Protein AF-A0A3N5JWX9-F1 (afdb_monomer_lite)

pLDDT: mean 97.96, std 2.12, range [81.0, 98.81]

Secondary structure (DSSP, 8-state):
---EEEEEEESS-TTTHHHHHHHHTTT-SEEEEEES--SSTHHHHHHHTT-EEEE---S-HHHHHHHHHHT--SSEE-

Sequence (78 aa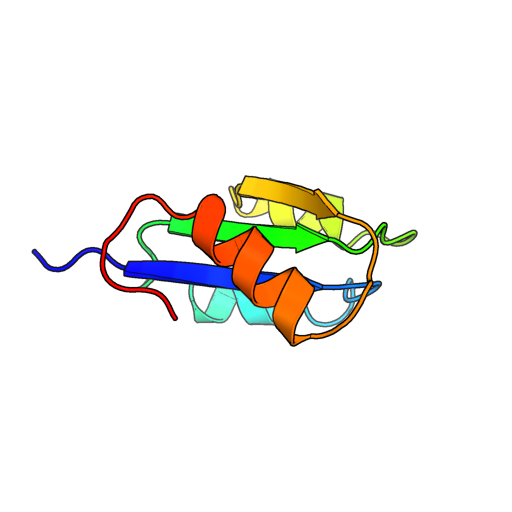):
MIQLSVAIITYNEERNIARCLDSIKDVADEIVVVDSYSSDKTVDLCHSYGAKVFQHKFEGHIEQKNYALTNTAFHYVL

Foldseek 3Di:
DAAEEEEEEDEQPPVCLLVVLVVCLVPHPAYEYEYQPHPDCNVVSCVVSVHHYDYDHPPDPVVRVVVSVVVDDHPHYD

Structure (mmCIF, N/CA/C/O backbone):
data_AF-A0A3N5JWX9-F1
#
_entry.id   AF-A0A3N5JWX9-F1
#
loop_
_atom_site.group_PDB
_atom_site.id
_atom_site.type_symbol
_atom_site.label_atom_id
_atom_site.label_alt_id
_atom_site.label_comp_id
_atom_site.label_asym_id
_atom_site.label_entity_id
_atom_site.label_seq_id
_atom_sit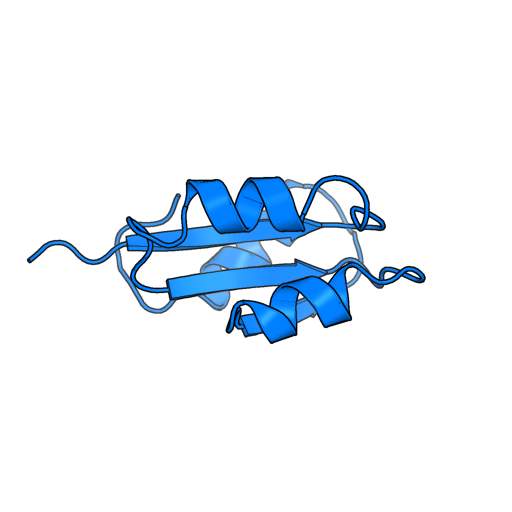e.pdbx_PDB_ins_code
_atom_site.Cartn_x
_atom_site.Cartn_y
_atom_site.Cartn_z
_atom_site.occupancy
_atom_site.B_iso_or_equiv
_atom_site.auth_seq_id
_atom_site.auth_comp_id
_atom_site.auth_asym_id
_atom_site.auth_atom_id
_atom_site.pdbx_PDB_model_num
ATOM 1 N N . MET A 1 1 ? -13.001 9.046 20.051 1.00 81.00 1 MET A N 1
ATOM 2 C CA . MET A 1 1 ? -12.230 7.829 19.722 1.00 81.00 1 MET A CA 1
ATOM 3 C C . MET A 1 1 ? -11.051 8.274 18.876 1.00 81.00 1 MET A C 1
ATOM 5 O O . MET A 1 1 ? -11.240 9.198 18.093 1.00 81.00 1 MET A O 1
ATOM 9 N N . ILE A 1 2 ? -9.853 7.733 19.095 1.00 93.00 2 ILE A N 1
ATOM 10 C CA . ILE A 1 2 ? -8.690 8.038 18.248 1.00 93.00 2 ILE A CA 1
ATOM 11 C C . ILE A 1 2 ? -8.868 7.256 16.947 1.00 93.00 2 ILE A C 1
ATOM 13 O O . ILE A 1 2 ? -9.157 6.069 17.033 1.00 93.00 2 ILE A O 1
ATOM 17 N N . GLN A 1 3 ? -8.733 7.923 15.798 1.00 97.88 3 GLN A N 1
ATOM 18 C CA . GLN A 1 3 ? -8.790 7.279 14.484 1.00 97.88 3 GLN A CA 1
ATOM 19 C C . GLN A 1 3 ? -7.384 7.109 13.914 1.00 97.88 3 GLN A C 1
ATOM 21 O O . GLN A 1 3 ? -6.572 8.038 14.013 1.00 97.88 3 GLN A O 1
ATOM 26 N N . LEU A 1 4 ? -7.115 5.947 13.326 1.00 98.31 4 LEU A N 1
ATOM 27 C CA . LEU A 1 4 ? -5.812 5.567 12.793 1.00 98.31 4 LEU A CA 1
ATOM 28 C C . LEU A 1 4 ? -5.885 5.292 11.289 1.00 98.31 4 LEU A C 1
ATOM 30 O O . LEU A 1 4 ? -6.630 4.419 10.845 1.00 98.31 4 LEU A O 1
ATOM 34 N N . SER A 1 5 ? -5.050 5.995 10.522 1.00 98.56 5 SER A N 1
ATOM 35 C CA . SER A 1 5 ? -4.733 5.606 9.143 1.00 98.56 5 SER A CA 1
ATOM 36 C C . SER A 1 5 ? -3.488 4.725 9.152 1.00 98.56 5 SER A C 1
ATOM 38 O O . SER A 1 5 ? -2.526 5.033 9.854 1.00 98.56 5 SER A O 1
ATOM 40 N N . VAL A 1 6 ? -3.468 3.661 8.357 1.00 98.62 6 VAL A N 1
ATOM 41 C CA . VAL A 1 6 ? -2.258 2.870 8.103 1.00 98.62 6 VAL A CA 1
ATOM 42 C C . VAL A 1 6 ? -1.816 3.096 6.666 1.00 98.62 6 VAL A C 1
ATOM 44 O O . VAL A 1 6 ? -2.595 2.879 5.735 1.00 98.62 6 VAL A O 1
ATOM 47 N N . ALA A 1 7 ? -0.573 3.537 6.489 1.00 98.56 7 ALA A N 1
ATOM 48 C CA . ALA A 1 7 ? 0.013 3.845 5.193 1.00 98.56 7 ALA A CA 1
ATOM 49 C C . ALA A 1 7 ? 1.039 2.775 4.793 1.00 98.56 7 ALA A C 1
ATOM 51 O O . ALA A 1 7 ? 2.082 2.604 5.422 1.00 98.56 7 ALA A O 1
ATOM 52 N N . ILE A 1 8 ? 0.771 2.067 3.699 1.00 98.69 8 ILE A N 1
ATOM 53 C CA . ILE A 1 8 ? 1.631 1.005 3.173 1.00 98.69 8 ILE A CA 1
ATOM 54 C C . ILE A 1 8 ? 2.200 1.455 1.831 1.00 98.69 8 ILE A C 1
ATOM 56 O O . ILE A 1 8 ? 1.459 1.824 0.928 1.00 98.69 8 ILE A O 1
ATOM 60 N N . ILE A 1 9 ? 3.519 1.380 1.669 1.00 98.62 9 ILE A N 1
ATOM 61 C CA . ILE A 1 9 ? 4.168 1.485 0.355 1.00 98.62 9 ILE A CA 1
ATOM 62 C C . ILE A 1 9 ? 4.506 0.071 -0.120 1.00 98.62 9 ILE A C 1
ATOM 64 O O . ILE A 1 9 ? 4.943 -0.751 0.687 1.00 98.62 9 ILE A O 1
ATOM 68 N N . THR A 1 10 ? 4.290 -0.247 -1.394 1.00 98.62 10 THR A N 1
ATOM 69 C CA . THR A 1 10 ? 4.456 -1.626 -1.874 1.00 98.62 10 THR A CA 1
ATOM 70 C C . THR A 1 10 ? 4.926 -1.724 -3.328 1.00 98.62 10 THR A C 1
ATOM 72 O O . THR A 1 10 ? 4.835 -0.758 -4.092 1.00 98.62 10 THR A O 1
ATOM 75 N N . TYR A 1 11 ? 5.488 -2.886 -3.672 1.00 98.75 11 TYR A N 1
ATOM 76 C CA . TYR A 1 11 ? 5.882 -3.295 -5.020 1.00 98.75 11 TYR A CA 1
ATOM 77 C C . TYR A 1 11 ? 6.085 -4.818 -5.071 1.00 98.75 11 TYR A C 1
ATOM 79 O O . TYR A 1 11 ? 7.018 -5.328 -4.454 1.00 98.75 11 TYR A O 1
ATOM 87 N N . ASN A 1 12 ? 5.254 -5.527 -5.832 1.00 98.75 12 ASN A N 1
ATOM 88 C CA . ASN A 1 12 ? 5.297 -6.978 -6.034 1.00 98.75 12 ASN A CA 1
ATOM 89 C C . ASN A 1 12 ? 5.336 -7.802 -4.730 1.00 98.75 12 ASN A C 1
ATOM 91 O O . ASN A 1 12 ? 6.221 -8.633 -4.511 1.00 98.75 12 ASN A O 1
ATOM 95 N N . GLU A 1 13 ? 4.373 -7.550 -3.848 1.00 98.69 13 GLU A N 1
ATOM 96 C CA . GLU A 1 13 ? 4.231 -8.176 -2.535 1.00 98.69 13 GLU A CA 1
ATOM 97 C C . GLU A 1 13 ? 3.054 -9.163 -2.448 1.00 98.69 13 GLU A C 1
ATOM 99 O O . GLU A 1 13 ? 2.541 -9.413 -1.355 1.00 98.69 13 GLU A O 1
ATOM 104 N N . GLU A 1 14 ? 2.630 -9.800 -3.550 1.00 98.69 14 GLU A N 1
ATOM 105 C CA . GLU A 1 14 ? 1.462 -10.703 -3.544 1.00 98.69 14 GLU A CA 1
ATOM 106 C C . GLU A 1 14 ? 1.574 -11.842 -2.511 1.00 98.69 14 GLU A C 1
ATOM 108 O O . GLU A 1 14 ? 0.573 -12.354 -2.009 1.00 98.69 14 GLU A O 1
ATOM 113 N N . ARG A 1 15 ? 2.807 -12.222 -2.151 1.00 98.50 15 ARG A N 1
ATOM 114 C CA . ARG A 1 15 ? 3.105 -13.287 -1.183 1.00 98.50 15 ARG A CA 1
ATOM 115 C C . ARG A 1 15 ? 2.955 -12.857 0.276 1.00 98.50 15 ARG A C 1
ATOM 117 O O . ARG A 1 15 ? 2.821 -13.723 1.140 1.00 98.50 15 ARG A O 1
ATOM 124 N N . ASN A 1 16 ? 3.011 -11.557 0.569 1.00 98.50 16 ASN A N 1
ATOM 125 C CA . ASN A 1 16 ? 3.038 -11.039 1.940 1.00 98.50 16 ASN A CA 1
ATOM 126 C C . ASN A 1 16 ? 1.903 -10.059 2.243 1.00 98.50 16 ASN A C 1
ATOM 128 O O . ASN A 1 16 ? 1.484 -9.975 3.400 1.00 98.50 16 ASN A O 1
ATOM 132 N N . ILE A 1 17 ? 1.404 -9.335 1.237 1.00 98.62 17 ILE A N 1
ATOM 133 C CA . ILE A 1 17 ? 0.496 -8.204 1.433 1.00 98.62 17 ILE A CA 1
ATOM 134 C C . ILE A 1 17 ? -0.802 -8.616 2.132 1.00 98.62 17 ILE A C 1
ATOM 136 O O . ILE A 1 17 ? -1.220 -7.946 3.070 1.00 98.62 17 ILE A O 1
ATOM 140 N N . ALA A 1 18 ? -1.368 -9.777 1.791 1.00 98.31 18 ALA A N 1
ATOM 141 C CA . ALA A 1 18 ? -2.577 -10.294 2.436 1.00 98.31 18 ALA A CA 1
ATOM 142 C C . ALA A 1 18 ? -2.377 -10.522 3.945 1.00 98.31 18 ALA A C 1
ATOM 144 O O . ALA A 1 18 ? -3.174 -10.059 4.755 1.00 98.31 18 ALA A O 1
ATOM 145 N N . ARG A 1 19 ? -1.255 -11.144 4.345 1.00 98.38 19 ARG A N 1
ATOM 146 C CA . ARG A 1 19 ? -0.921 -11.357 5.766 1.00 98.38 19 ARG A CA 1
ATOM 147 C C . ARG A 1 19 ? -0.705 -10.034 6.504 1.00 98.38 19 ARG A C 1
ATOM 149 O O . ARG A 1 19 ? -1.071 -9.924 7.669 1.00 98.38 19 ARG A O 1
ATOM 156 N N . CYS A 1 20 ? -0.098 -9.046 5.844 1.00 98.25 20 CYS A N 1
ATOM 157 C CA . CYS A 1 20 ? 0.074 -7.708 6.407 1.00 98.25 20 CYS A CA 1
ATOM 158 C C . CYS A 1 20 ? -1.286 -7.043 6.658 1.00 98.25 20 CYS A C 1
ATOM 160 O O . CYS A 1 20 ? -1.553 -6.634 7.786 1.00 98.25 20 CYS A O 1
ATOM 162 N N . LEU A 1 21 ? -2.165 -7.024 5.654 1.00 98.38 21 LEU A N 1
ATOM 163 C CA . LEU A 1 21 ? -3.504 -6.438 5.748 1.00 98.38 21 LEU A CA 1
ATOM 164 C C . LEU A 1 21 ? -4.364 -7.143 6.807 1.00 98.38 21 LEU A C 1
ATOM 166 O O . LEU A 1 21 ? -5.003 -6.479 7.621 1.00 98.38 21 LEU A O 1
ATOM 170 N N . ASP A 1 22 ? -4.309 -8.477 6.878 1.00 98.31 22 ASP A N 1
ATOM 171 C CA . ASP A 1 22 ? -5.001 -9.245 7.919 1.00 98.31 22 ASP A CA 1
ATOM 172 C C . ASP A 1 22 ? -4.555 -8.883 9.337 1.00 98.31 22 ASP A C 1
ATOM 174 O O . ASP A 1 22 ? -5.370 -8.918 10.254 1.00 98.31 22 ASP A O 1
ATOM 178 N N . SER A 1 23 ? -3.283 -8.525 9.532 1.00 98.00 23 SER A N 1
ATOM 179 C CA . SER A 1 23 ? -2.763 -8.185 10.861 1.00 98.00 23 SER A CA 1
ATOM 180 C C . SER A 1 23 ? -3.190 -6.806 11.370 1.00 98.00 23 SER A C 1
ATOM 182 O O . SER A 1 23 ? -3.112 -6.561 12.571 1.00 98.00 23 SER A O 1
ATOM 184 N N . ILE A 1 24 ? -3.635 -5.912 10.478 1.00 96.88 24 ILE A N 1
ATOM 185 C CA . ILE A 1 24 ? -3.974 -4.520 10.816 1.00 96.88 24 ILE A CA 1
ATOM 186 C C . ILE A 1 24 ? -5.467 -4.197 10.687 1.00 96.88 24 ILE A C 1
ATOM 188 O O . ILE A 1 24 ? -5.899 -3.170 11.205 1.00 96.88 24 ILE A O 1
ATOM 192 N N . LYS A 1 25 ? -6.261 -5.047 10.020 1.00 95.75 25 LYS A N 1
ATOM 193 C CA . LYS A 1 25 ? -7.666 -4.758 9.674 1.00 95.75 25 LYS A CA 1
ATOM 194 C C . LYS A 1 25 ? -8.579 -4.455 10.868 1.00 95.75 25 LYS A C 1
ATOM 196 O O . LYS A 1 25 ? -9.552 -3.733 10.702 1.00 95.75 25 LYS A O 1
ATOM 201 N N . ASP A 1 26 ? -8.269 -4.991 12.049 1.00 95.94 26 ASP A N 1
ATOM 202 C CA . ASP A 1 26 ? -9.080 -4.800 13.260 1.00 95.94 26 ASP A CA 1
ATOM 203 C C . ASP A 1 26 ? -8.676 -3.544 14.059 1.00 95.94 26 ASP A C 1
ATOM 205 O O . ASP A 1 26 ? -9.307 -3.216 15.063 1.00 95.94 26 ASP A O 1
ATOM 209 N N . VAL A 1 27 ? -7.605 -2.855 13.645 1.00 96.38 27 VAL A N 1
ATOM 210 C CA . VAL A 1 27 ? -7.048 -1.675 14.334 1.00 96.38 27 VAL A CA 1
ATOM 211 C C . VAL A 1 27 ? -7.054 -0.433 13.440 1.00 96.38 27 VAL A C 1
ATOM 213 O O . VAL A 1 27 ? -7.155 0.681 13.945 1.00 96.38 27 VAL A O 1
ATOM 216 N N . ALA A 1 28 ? -6.928 -0.606 12.124 1.00 97.75 28 ALA A N 1
ATOM 217 C CA . ALA A 1 28 ? -6.943 0.487 11.163 1.00 97.75 28 ALA A CA 1
ATOM 218 C C . ALA A 1 28 ? -8.379 0.944 10.865 1.00 97.75 28 ALA A C 1
ATOM 220 O O . ALA A 1 28 ? -9.204 0.150 10.418 1.00 97.75 28 ALA A O 1
ATOM 221 N N . ASP A 1 29 ? -8.657 2.237 11.031 1.00 98.12 29 ASP A N 1
ATOM 222 C CA . ASP A 1 29 ? -9.901 2.849 10.545 1.00 98.12 29 ASP A CA 1
ATOM 223 C C . ASP A 1 29 ? -9.826 3.150 9.036 1.00 98.12 29 ASP A C 1
ATOM 225 O O . ASP A 1 29 ? -10.844 3.252 8.352 1.00 98.12 29 ASP A O 1
ATOM 229 N N . GLU A 1 30 ? -8.609 3.312 8.510 1.00 98.12 30 GLU A N 1
ATOM 230 C CA . GLU A 1 30 ? -8.319 3.533 7.096 1.00 98.12 30 GLU A CA 1
ATOM 231 C C . GLU A 1 30 ? -7.017 2.829 6.702 1.00 98.12 30 GLU A C 1
ATOM 233 O O . GLU A 1 30 ? -6.020 2.899 7.419 1.00 98.12 30 GLU A O 1
ATOM 238 N N . ILE A 1 31 ? -7.006 2.201 5.524 1.00 98.69 31 ILE A N 1
ATOM 239 C CA . ILE A 1 31 ? -5.798 1.632 4.921 1.00 98.69 31 ILE A CA 1
ATOM 240 C C . ILE A 1 31 ? -5.539 2.343 3.592 1.00 98.69 31 ILE A C 1
ATOM 242 O O . ILE A 1 31 ? -6.360 2.278 2.671 1.00 98.69 31 ILE A O 1
ATOM 246 N N . VAL A 1 32 ? -4.383 2.996 3.492 1.00 98.75 32 VAL A N 1
ATOM 247 C CA . VAL A 1 32 ? -3.866 3.634 2.278 1.00 98.75 32 VAL A CA 1
ATOM 248 C C . VAL A 1 32 ? -2.686 2.820 1.770 1.00 98.75 32 VAL A C 1
ATOM 250 O O . VAL A 1 32 ? -1.735 2.565 2.504 1.00 98.75 32 VAL A O 1
ATOM 253 N N . VAL A 1 33 ? -2.728 2.432 0.500 1.00 98.81 33 VAL A N 1
ATOM 254 C CA . VAL A 1 33 ? -1.642 1.718 -0.172 1.00 98.81 33 VAL A CA 1
ATOM 255 C C . VAL A 1 33 ? -1.123 2.575 -1.316 1.00 98.81 33 VAL A C 1
ATOM 257 O O . VAL A 1 33 ? -1.889 2.981 -2.185 1.00 98.81 33 VAL A O 1
ATOM 260 N N . VAL A 1 34 ? 0.183 2.817 -1.342 1.00 98.81 34 VAL A N 1
ATOM 261 C CA . VAL A 1 34 ? 0.889 3.417 -2.475 1.00 98.81 34 VAL A CA 1
ATOM 262 C C . VAL A 1 34 ? 1.688 2.328 -3.173 1.00 98.81 34 VAL A C 1
ATOM 264 O O . VAL A 1 34 ? 2.692 1.832 -2.658 1.00 98.81 34 VAL A O 1
ATOM 267 N N . ASP A 1 35 ? 1.216 1.943 -4.348 1.00 98.81 35 ASP A N 1
ATOM 268 C CA . ASP A 1 35 ? 1.808 0.910 -5.180 1.00 98.81 35 ASP A CA 1
ATOM 269 C C . ASP A 1 35 ? 2.789 1.509 -6.195 1.00 98.81 35 ASP A C 1
ATOM 271 O O . ASP A 1 35 ? 2.476 2.470 -6.904 1.00 98.81 35 ASP A O 1
ATOM 275 N N . SER A 1 36 ? 3.973 0.908 -6.302 1.00 98.69 36 SER A N 1
ATOM 276 C CA . SER A 1 36 ? 5.008 1.326 -7.255 1.00 98.69 36 SER A CA 1
ATOM 277 C C . SER A 1 36 ? 4.881 0.627 -8.610 1.00 98.69 36 SER A C 1
ATOM 279 O O . SER A 1 36 ? 5.891 0.260 -9.209 1.00 98.69 36 SER A O 1
ATOM 281 N N . TYR A 1 37 ? 3.646 0.464 -9.093 1.00 98.62 37 TYR A N 1
ATOM 282 C CA . TYR A 1 37 ? 3.291 -0.270 -10.310 1.00 98.62 37 TYR A CA 1
ATOM 283 C C . TYR A 1 37 ? 3.654 -1.756 -10.235 1.00 98.62 37 TYR A C 1
ATOM 285 O O . TYR A 1 37 ? 4.407 -2.267 -11.068 1.00 98.62 37 TYR A O 1
ATOM 293 N N . SER A 1 38 ? 3.114 -2.451 -9.232 1.00 98.75 38 SER A N 1
ATOM 294 C CA . SER A 1 38 ? 3.211 -3.909 -9.155 1.00 98.75 38 SER A CA 1
ATOM 295 C C . SER A 1 38 ? 2.663 -4.560 -10.427 1.00 98.75 38 SER A C 1
ATOM 297 O O . SER A 1 38 ? 1.657 -4.124 -10.990 1.00 98.75 38 SER A O 1
ATOM 299 N N . SER A 1 39 ? 3.328 -5.619 -10.881 1.00 98.62 39 SER A N 1
ATOM 300 C CA . SER A 1 39 ? 2.928 -6.433 -12.035 1.00 98.62 39 SER A CA 1
ATOM 301 C C . SER A 1 39 ? 2.320 -7.779 -11.637 1.00 98.62 39 SER A C 1
ATOM 303 O O . SER A 1 39 ? 1.935 -8.567 -12.503 1.00 98.62 39 SER A O 1
ATOM 305 N N . ASP A 1 40 ? 2.255 -8.046 -10.336 1.00 98.75 40 ASP A N 1
ATOM 306 C CA . ASP A 1 40 ? 1.655 -9.228 -9.735 1.00 98.75 40 ASP A CA 1
ATOM 307 C C . ASP A 1 40 ? 0.273 -8.906 -9.127 1.00 98.75 40 ASP A C 1
ATOM 309 O O . ASP A 1 40 ? -0.311 -7.850 -9.380 1.00 98.75 40 ASP A O 1
ATOM 313 N N . LYS A 1 41 ? -0.278 -9.811 -8.310 1.00 98.62 41 LYS A N 1
ATOM 314 C CA . LYS A 1 41 ? -1.619 -9.635 -7.722 1.00 98.62 41 LYS A CA 1
ATOM 315 C C . LYS A 1 41 ? -1.678 -8.684 -6.521 1.00 98.62 41 LYS A C 1
ATOM 317 O O . LYS A 1 41 ? -2.710 -8.630 -5.854 1.00 98.62 41 LYS A O 1
ATOM 322 N N . T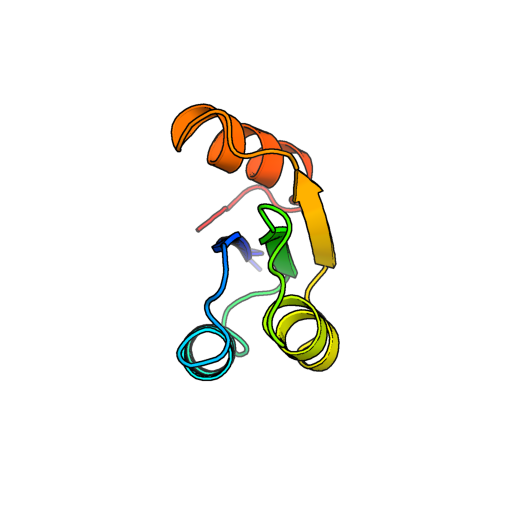HR A 1 42 ? -0.611 -7.947 -6.208 1.00 98.81 42 THR A N 1
ATOM 323 C CA . THR A 1 42 ? -0.551 -7.083 -5.014 1.00 98.81 42 THR A CA 1
ATOM 324 C C . THR A 1 42 ? -1.710 -6.092 -4.955 1.00 98.81 42 THR A C 1
ATOM 326 O O . THR A 1 42 ? -2.388 -6.001 -3.934 1.00 98.81 42 THR A O 1
ATOM 329 N N . VAL A 1 43 ? -1.974 -5.381 -6.056 1.00 98.75 43 VAL A N 1
ATOM 330 C CA . VAL A 1 43 ? -3.026 -4.352 -6.122 1.00 98.75 43 VAL A CA 1
ATOM 331 C C . VAL A 1 43 ? -4.420 -4.962 -5.968 1.00 98.75 43 VAL A C 1
ATOM 333 O O . VAL A 1 43 ? -5.224 -4.461 -5.180 1.00 98.75 43 VAL A O 1
ATOM 336 N N . ASP A 1 44 ? -4.686 -6.076 -6.652 1.00 98.75 44 ASP A N 1
ATOM 337 C CA . ASP A 1 44 ? -5.965 -6.791 -6.563 1.00 98.75 44 ASP A CA 1
ATOM 338 C C . ASP A 1 44 ? -6.244 -7.261 -5.129 1.00 98.75 44 ASP A C 1
ATOM 340 O O . ASP A 1 44 ? -7.358 -7.113 -4.618 1.00 98.75 44 ASP A O 1
ATOM 344 N N . LEU A 1 45 ? -5.216 -7.785 -4.451 1.00 98.62 45 LEU A N 1
ATOM 345 C CA . LEU A 1 45 ? -5.312 -8.180 -3.050 1.00 98.62 45 LEU A CA 1
ATOM 346 C C . LEU A 1 45 ? -5.622 -6.969 -2.168 1.00 98.62 45 LEU A C 1
ATOM 348 O O . LEU A 1 45 ? -6.587 -7.025 -1.413 1.00 98.62 45 LEU A O 1
ATOM 352 N N . CYS A 1 46 ? -4.902 -5.854 -2.302 1.00 98.62 46 CYS A N 1
ATOM 353 C CA . CYS A 1 46 ? -5.188 -4.632 -1.542 1.00 98.62 46 CYS A CA 1
ATOM 354 C C . CYS A 1 46 ? -6.641 -4.157 -1.711 1.00 98.62 46 CYS A C 1
ATOM 356 O O . CYS A 1 46 ? -7.315 -3.865 -0.720 1.00 98.62 46 CYS A O 1
ATOM 358 N N . HIS A 1 47 ? -7.156 -4.141 -2.944 1.00 98.56 47 HIS A N 1
ATOM 359 C CA . HIS A 1 47 ? -8.549 -3.778 -3.208 1.00 98.56 47 HIS A CA 1
ATOM 360 C C . HIS A 1 47 ? -9.548 -4.737 -2.554 1.00 98.56 47 HIS A C 1
ATOM 362 O O . HIS A 1 47 ? -10.556 -4.282 -2.013 1.00 98.56 47 HIS A O 1
ATOM 368 N N . SER A 1 48 ? -9.269 -6.045 -2.540 1.00 98.19 48 SER A N 1
ATOM 369 C CA . SER A 1 48 ? -10.147 -7.031 -1.892 1.00 98.19 48 SER A CA 1
ATOM 370 C C . SER A 1 48 ? -10.280 -6.845 -0.374 1.00 98.19 48 SER A C 1
ATOM 372 O O . SER A 1 48 ? -11.295 -7.235 0.199 1.00 98.19 48 SER A O 1
ATOM 374 N N . TYR A 1 49 ? -9.304 -6.192 0.266 1.00 97.69 49 TYR A N 1
ATOM 375 C CA . TYR A 1 49 ? -9.336 -5.822 1.687 1.00 97.69 49 TYR A CA 1
ATOM 376 C C . TYR A 1 49 ? -9.948 -4.431 1.932 1.00 97.69 49 TYR A C 1
ATOM 378 O O . TYR A 1 49 ? -9.957 -3.951 3.063 1.00 97.69 49 TYR A O 1
ATOM 386 N N . GLY A 1 50 ? -10.456 -3.762 0.892 1.00 97.75 50 GLY A N 1
ATOM 387 C CA . GLY A 1 50 ? -11.046 -2.427 1.001 1.00 97.75 50 GLY A CA 1
ATOM 388 C C . GLY A 1 50 ? -10.026 -1.296 1.156 1.00 97.75 50 GLY A C 1
ATOM 389 O O . GLY A 1 50 ? -10.409 -0.183 1.517 1.00 97.75 50 GLY A O 1
ATOM 390 N N . ALA A 1 51 ? -8.741 -1.548 0.883 1.00 98.50 51 ALA A N 1
ATOM 391 C CA . ALA A 1 51 ? -7.719 -0.510 0.937 1.00 98.50 51 ALA A CA 1
ATOM 392 C C . ALA A 1 51 ? -7.894 0.515 -0.197 1.00 98.50 51 ALA A C 1
ATOM 394 O O . ALA A 1 51 ? -8.263 0.179 -1.329 1.00 98.50 51 ALA A O 1
ATOM 395 N N . LYS A 1 52 ? -7.561 1.777 0.091 1.00 98.69 52 LYS A N 1
ATOM 396 C CA . LYS A 1 52 ? -7.443 2.835 -0.918 1.00 98.69 52 LYS A CA 1
ATOM 397 C C . LYS A 1 52 ? -6.081 2.713 -1.590 1.00 98.69 52 LYS A C 1
ATOM 399 O O . LYS A 1 52 ? -5.066 3.012 -0.968 1.00 98.69 52 LYS A O 1
ATOM 404 N N . VAL A 1 53 ? -6.060 2.260 -2.839 1.00 98.75 53 VAL A N 1
ATOM 405 C CA . VAL A 1 53 ? -4.815 2.049 -3.588 1.00 98.75 53 VAL A CA 1
ATOM 406 C C . VAL A 1 53 ? -4.557 3.224 -4.525 1.00 98.75 53 VAL A C 1
ATOM 408 O O . VAL A 1 53 ? -5.411 3.578 -5.337 1.00 98.75 53 VAL A O 1
ATOM 411 N N . PHE A 1 54 ? -3.362 3.795 -4.431 1.00 98.75 54 PHE A N 1
ATOM 412 C CA . PHE A 1 54 ? -2.844 4.835 -5.311 1.00 98.75 54 PHE A CA 1
ATOM 413 C C . PHE A 1 54 ? -1.584 4.324 -5.996 1.00 98.75 54 PHE A C 1
ATOM 415 O O . PHE A 1 54 ? -0.791 3.614 -5.384 1.00 98.75 54 PHE A O 1
ATOM 422 N N . GLN A 1 55 ? -1.378 4.702 -7.253 1.00 98.56 55 GLN A N 1
ATOM 423 C CA . GLN A 1 55 ? -0.144 4.384 -7.963 1.00 98.56 55 GLN A CA 1
ATOM 424 C C . GLN A 1 55 ? 0.774 5.598 -7.991 1.00 98.56 55 GLN A C 1
ATOM 426 O O . GLN A 1 55 ? 0.347 6.702 -8.330 1.00 98.56 55 GLN A O 1
ATOM 431 N N . HIS A 1 56 ? 2.042 5.381 -7.665 1.00 98.56 56 HIS A N 1
ATOM 432 C CA . HIS A 1 56 ? 3.065 6.414 -7.718 1.00 98.56 56 HIS A CA 1
ATOM 433 C C . HIS A 1 56 ? 4.405 5.785 -8.078 1.00 98.56 56 HIS A C 1
ATOM 435 O O . HIS A 1 56 ? 4.775 4.740 -7.543 1.00 98.56 56 HIS A O 1
ATOM 441 N N . LYS A 1 57 ? 5.159 6.413 -8.982 1.00 98.12 57 LYS A N 1
ATOM 442 C CA . LYS A 1 57 ? 6.469 5.895 -9.387 1.00 98.12 57 LYS A CA 1
ATOM 443 C C . LYS A 1 57 ? 7.410 5.887 -8.184 1.00 98.12 57 LYS A C 1
ATOM 445 O O . LYS A 1 57 ? 7.484 6.858 -7.442 1.00 98.12 57 LYS A O 1
ATOM 450 N N . PHE A 1 58 ? 8.169 4.807 -8.013 1.00 98.19 58 PHE A N 1
ATOM 451 C CA . PHE A 1 58 ? 9.175 4.770 -6.960 1.00 98.19 58 PHE A CA 1
ATOM 452 C C . PHE A 1 58 ? 10.323 5.737 -7.273 1.00 98.19 58 PHE A C 1
ATOM 454 O O . PHE A 1 58 ? 11.123 5.499 -8.179 1.00 98.19 58 PHE A O 1
ATOM 461 N N . GLU A 1 59 ? 10.391 6.823 -6.509 1.00 97.44 59 GLU A N 1
ATOM 462 C CA . GLU A 1 59 ? 11.489 7.801 -6.535 1.00 97.44 59 GLU A CA 1
ATOM 463 C C . GLU A 1 59 ? 12.402 7.667 -5.307 1.00 97.44 59 GLU A C 1
ATOM 465 O O . GLU A 1 59 ? 13.567 8.052 -5.349 1.00 97.44 59 GLU A O 1
ATOM 470 N N . GLY A 1 60 ? 11.893 7.033 -4.249 1.00 97.88 60 GLY A N 1
ATOM 471 C CA . GLY A 1 60 ? 12.597 6.759 -3.007 1.00 97.88 60 GLY A CA 1
ATOM 472 C C . GLY A 1 60 ? 11.615 6.494 -1.867 1.00 97.88 60 GLY A C 1
ATOM 473 O O . GLY A 1 60 ? 10.402 6.690 -1.986 1.00 97.88 60 GLY A O 1
ATOM 474 N N . HIS A 1 61 ? 12.126 5.997 -0.739 1.00 97.75 61 HIS A N 1
ATOM 475 C CA . HIS A 1 61 ? 11.277 5.679 0.413 1.00 97.75 61 HIS A CA 1
ATOM 476 C C . HIS A 1 61 ? 10.675 6.925 1.070 1.00 97.75 61 HIS A C 1
ATOM 478 O O . HIS A 1 61 ? 9.588 6.835 1.637 1.00 97.75 61 HIS A O 1
ATOM 484 N N . ILE A 1 62 ? 11.374 8.064 1.028 1.00 98.12 62 ILE A N 1
ATOM 485 C CA . ILE A 1 62 ? 10.903 9.316 1.631 1.00 98.12 62 ILE A CA 1
ATOM 486 C C . ILE A 1 62 ? 9.741 9.858 0.804 1.00 98.12 62 ILE A C 1
ATOM 488 O O . ILE A 1 62 ? 8.679 10.151 1.340 1.00 98.12 62 ILE A O 1
ATOM 492 N N . GLU A 1 63 ? 9.930 9.915 -0.506 1.00 98.38 63 GLU A N 1
ATOM 493 C CA . GLU A 1 63 ? 8.975 10.397 -1.492 1.00 98.38 63 GLU A CA 1
ATOM 494 C C . GLU A 1 63 ? 7.704 9.550 -1.448 1.00 98.38 63 GLU A C 1
ATOM 496 O O . GLU A 1 63 ? 6.612 10.104 -1.348 1.00 98.38 63 GLU A O 1
ATOM 501 N N . GLN A 1 64 ? 7.835 8.217 -1.392 1.00 98.31 64 GLN A N 1
ATOM 502 C CA . GLN A 1 64 ? 6.660 7.351 -1.303 1.00 98.31 64 GLN A CA 1
ATOM 503 C C . GLN A 1 64 ? 5.898 7.474 0.007 1.00 98.31 64 GLN A C 1
ATOM 505 O O . GLN A 1 64 ? 4.668 7.492 -0.003 1.00 98.31 64 GLN A O 1
ATOM 510 N N . LYS A 1 65 ? 6.599 7.582 1.139 1.00 98.06 65 LYS A N 1
ATOM 511 C CA . LYS A 1 65 ? 5.931 7.798 2.427 1.00 98.06 65 LYS A CA 1
ATOM 512 C C . LYS A 1 65 ? 5.246 9.158 2.463 1.00 98.06 65 LYS A C 1
ATOM 514 O O . LYS A 1 65 ? 4.100 9.236 2.882 1.00 98.06 65 LYS A O 1
ATOM 519 N N . ASN A 1 66 ? 5.898 10.206 1.965 1.00 98.38 66 ASN A N 1
ATOM 520 C CA . ASN A 1 66 ? 5.302 11.536 1.876 1.00 98.38 66 ASN A CA 1
ATOM 521 C C . ASN A 1 66 ? 4.062 11.536 0.980 1.00 98.38 66 ASN A C 1
ATOM 523 O O . ASN A 1 66 ? 3.039 12.093 1.366 1.00 98.38 66 ASN A O 1
ATOM 527 N N . TYR A 1 67 ? 4.114 10.867 -0.174 1.00 98.69 67 TYR A N 1
ATOM 528 C CA . TYR A 1 67 ? 2.948 10.716 -1.036 1.00 98.69 67 TYR A CA 1
ATOM 529 C C . TYR A 1 67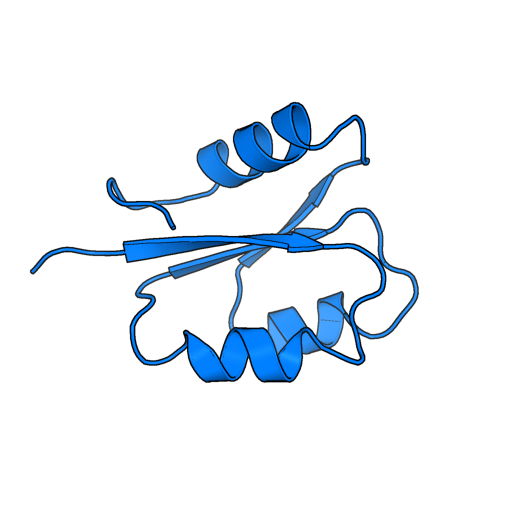 ? 1.821 9.953 -0.325 1.00 98.69 67 TYR A C 1
ATOM 531 O O . TYR A 1 67 ? 0.676 10.405 -0.338 1.00 98.69 67 TYR A O 1
ATOM 539 N N . ALA A 1 68 ? 2.128 8.861 0.383 1.00 98.50 68 ALA A N 1
ATOM 540 C CA . ALA A 1 68 ? 1.139 8.128 1.176 1.00 98.50 68 ALA A CA 1
ATOM 541 C C . ALA A 1 68 ? 0.471 9.021 2.236 1.00 98.50 68 ALA A C 1
ATOM 543 O O . ALA A 1 68 ? -0.754 9.027 2.335 1.00 98.50 68 ALA A O 1
ATOM 544 N N . LEU A 1 69 ? 1.251 9.846 2.947 1.00 98.31 69 LEU A N 1
ATOM 545 C CA . LEU A 1 69 ? 0.745 10.795 3.947 1.00 98.31 69 LEU A CA 1
ATOM 546 C C . LEU A 1 69 ? -0.236 11.821 3.361 1.00 98.31 69 LEU A C 1
ATOM 548 O O . LEU A 1 69 ? -1.180 12.217 4.036 1.00 98.31 69 LEU A O 1
ATOM 552 N N . THR A 1 70 ? -0.068 12.242 2.102 1.00 98.38 70 THR A N 1
ATOM 553 C CA . THR A 1 70 ? -1.036 13.160 1.464 1.00 98.38 70 THR A CA 1
ATOM 554 C C . THR A 1 70 ? -2.397 12.524 1.179 1.00 98.38 70 THR A C 1
ATOM 556 O O . THR A 1 70 ? -3.360 13.243 0.920 1.00 98.38 70 THR A O 1
ATOM 559 N N . ASN A 1 71 ? -2.486 11.193 1.237 1.00 98.44 71 ASN A N 1
ATOM 560 C CA . ASN A 1 71 ? -3.688 10.428 0.920 1.00 98.44 71 ASN A CA 1
ATOM 561 C C . ASN A 1 71 ? -4.413 9.882 2.165 1.00 98.44 71 ASN A C 1
ATOM 563 O O . ASN A 1 71 ? -5.477 9.280 2.021 1.00 98.44 71 ASN A O 1
ATOM 567 N N . THR A 1 72 ? -3.866 10.084 3.370 1.00 98.50 72 THR A N 1
ATOM 568 C CA . THR A 1 72 ? -4.503 9.683 4.635 1.00 98.50 72 THR A CA 1
ATOM 569 C C . THR A 1 72 ? -5.493 10.735 5.129 1.00 98.50 72 THR A C 1
ATOM 571 O O . THR A 1 72 ? -5.235 11.935 5.022 1.00 98.50 72 THR A O 1
ATOM 574 N N . ALA A 1 73 ? -6.607 10.300 5.713 1.00 98.00 73 ALA A N 1
ATOM 575 C CA . ALA A 1 73 ? -7.667 11.173 6.210 1.00 98.00 73 ALA A CA 1
ATOM 576 C C . ALA A 1 73 ? -7.523 11.536 7.698 1.00 98.00 73 ALA A C 1
ATOM 578 O O . ALA A 1 73 ? -8.074 12.552 8.132 1.00 98.00 73 ALA A O 1
ATOM 579 N N . PHE A 1 74 ? -6.824 10.719 8.493 1.00 98.06 74 PHE A N 1
ATOM 580 C CA . PHE A 1 74 ? -6.745 10.904 9.945 1.00 98.06 74 PHE A CA 1
ATOM 581 C C . PHE A 1 74 ? -5.413 11.488 10.414 1.00 98.06 74 PHE A C 1
ATOM 583 O O . PHE A 1 74 ? -4.384 11.384 9.756 1.00 98.06 74 PHE A O 1
ATOM 590 N N . HIS A 1 75 ? -5.442 12.099 11.600 1.00 96.88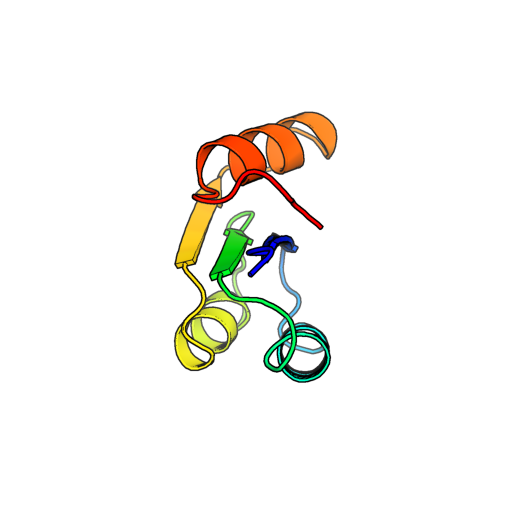 75 HIS A N 1
ATOM 591 C CA . HIS A 1 75 ? -4.282 12.762 12.197 1.00 96.88 75 HIS A CA 1
ATOM 592 C C . HIS A 1 75 ? -3.178 11.785 12.629 1.00 96.88 75 HIS A C 1
ATOM 594 O O . HIS A 1 75 ? -1.999 12.122 12.564 1.00 96.88 75 HIS A O 1
ATOM 600 N N . TYR A 1 76 ? -3.548 10.588 13.089 1.00 98.00 76 TYR A N 1
ATOM 601 C CA . TYR A 1 76 ? -2.583 9.557 13.456 1.00 98.00 76 TYR A CA 1
ATOM 602 C C . TYR A 1 76 ? -2.359 8.626 12.270 1.00 98.00 76 TYR A C 1
ATOM 604 O O . TYR A 1 76 ? -3.319 8.077 11.721 1.00 98.00 76 TYR A O 1
ATOM 6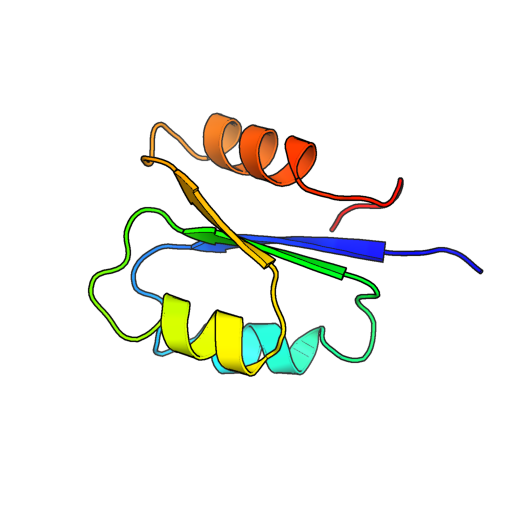12 N N . VAL A 1 77 ? -1.087 8.454 11.907 1.00 98.00 77 VAL A N 1
ATOM 613 C CA . VAL A 1 77 ? -0.652 7.582 10.816 1.00 98.00 77 VAL A CA 1
ATOM 614 C C . VAL A 1 77 ? 0.388 6.595 11.333 1.00 98.00 77 VAL A C 1
ATOM 616 O O . VAL A 1 77 ? 1.332 7.000 12.019 1.00 98.00 77 VAL A O 1
ATOM 619 N N . LEU A 1 78 ? 0.191 5.317 11.003 1.00 96.44 78 LEU A N 1
ATOM 620 C CA . LEU A 1 78 ? 1.164 4.235 11.168 1.00 96.44 78 LEU A CA 1
ATOM 621 C C . LEU A 1 78 ? 1.799 3.875 9.822 1.00 96.44 78 LEU A C 1
ATOM 623 O O . LEU A 1 78 ? 1.033 3.721 8.842 1.00 96.44 78 LEU A O 1
#

Radius of gyration: 11.76 Å; chains: 1; bounding box: 25×26×32 Å